Protein AF-A0A6J3M9G4-F1 (afdb_monomer_lite)

Organism: NCBI:txid1314786

pLDDT: mean 89.85, std 12.1, range [47.56, 98.88]

Structure (mmCIF, N/CA/C/O backbone):
data_AF-A0A6J3M9G4-F1
#
_entry.id   AF-A0A6J3M9G4-F1
#
loop_
_atom_site.group_PDB
_atom_site.id
_atom_site.type_symbol
_atom_site.label_atom_id
_atom_site.label_alt_id
_atom_site.label_comp_id
_atom_site.label_asym_id
_atom_site.label_entity_id
_atom_site.label_seq_id
_atom_site.pdbx_PDB_ins_code
_atom_site.Cartn_x
_atom_site.Cartn_y
_atom_site.Cartn_z
_atom_site.occupancy
_atom_site.B_iso_or_equiv
_atom_site.auth_seq_id
_atom_site.auth_comp_id
_atom_site.auth_asym_id
_atom_site.auth_atom_id
_atom_site.pdbx_PDB_model_num
ATOM 1 N N . THR A 1 1 ? 6.638 6.714 23.482 1.00 74.94 1 THR A N 1
ATOM 2 C CA . THR A 1 1 ? 6.407 5.395 24.116 1.00 74.94 1 THR A CA 1
ATOM 3 C C . THR A 1 1 ? 5.494 4.580 23.226 1.00 74.94 1 THR A C 1
ATOM 5 O O . THR A 1 1 ? 4.547 5.138 22.689 1.00 74.94 1 THR A O 1
ATOM 8 N N . TYR A 1 2 ? 5.799 3.299 23.009 1.00 79.81 2 TYR A N 1
ATOM 9 C CA . TYR A 1 2 ? 4.966 2.398 22.204 1.00 79.81 2 TYR A CA 1
ATOM 10 C C . TYR A 1 2 ? 3.702 1.999 22.981 1.00 79.81 2 TYR A C 1
ATOM 12 O O . TYR A 1 2 ? 3.792 1.682 24.167 1.00 79.81 2 TYR A O 1
ATOM 20 N N . ARG A 1 3 ? 2.536 2.012 22.321 1.00 86.25 3 ARG A N 1
ATOM 21 C CA . ARG A 1 3 ? 1.268 1.537 22.890 1.00 86.25 3 ARG A CA 1
ATOM 22 C C . ARG A 1 3 ? 0.860 0.246 22.194 1.00 86.25 3 ARG A C 1
ATOM 24 O O . ARG A 1 3 ? 0.578 0.248 21.001 1.00 86.25 3 ARG A O 1
ATOM 31 N N . LYS A 1 4 ? 0.803 -0.841 22.961 1.00 88.62 4 LYS A N 1
ATOM 32 C CA . LYS A 1 4 ? 0.229 -2.108 22.509 1.00 88.62 4 LYS A CA 1
ATOM 33 C C . LYS A 1 4 ? -1.293 -2.034 22.621 1.00 88.62 4 LYS A C 1
ATOM 35 O O . LYS A 1 4 ? -1.806 -1.630 23.663 1.00 88.62 4 LYS A O 1
ATOM 40 N N . TYR A 1 5 ? -1.991 -2.461 21.576 1.00 89.19 5 TYR A N 1
ATOM 41 C CA . TYR A 1 5 ? -3.439 -2.645 21.587 1.00 89.19 5 TYR A CA 1
ATOM 42 C C . TYR A 1 5 ? -3.774 -4.142 21.607 1.00 89.19 5 TYR A C 1
ATOM 44 O O . TYR A 1 5 ? -3.039 -4.956 21.045 1.00 89.19 5 TYR A O 1
ATOM 52 N N . VAL A 1 6 ? -4.850 -4.510 22.302 1.00 87.88 6 VAL A N 1
ATOM 53 C CA . VAL A 1 6 ? -5.340 -5.892 22.448 1.00 87.88 6 VAL A CA 1
ATOM 54 C C . VAL A 1 6 ? -6.861 -5.916 22.267 1.00 87.88 6 VAL A C 1
ATOM 56 O O . VAL A 1 6 ? -7.488 -4.859 22.202 1.00 87.88 6 VAL A O 1
ATOM 59 N N . GLY A 1 7 ? -7.455 -7.104 22.168 1.00 86.44 7 GLY A N 1
ATOM 60 C CA . GLY A 1 7 ? -8.900 -7.259 22.001 1.00 86.44 7 GLY A CA 1
ATOM 61 C C . GLY A 1 7 ? -9.336 -7.268 20.537 1.00 86.44 7 GLY A C 1
ATOM 62 O O . GLY A 1 7 ? -8.632 -7.785 19.672 1.00 86.44 7 GLY A O 1
ATOM 63 N N . ASP A 1 8 ? -10.519 -6.727 20.271 1.00 82.44 8 ASP A N 1
ATOM 64 C CA . ASP A 1 8 ? -11.278 -6.919 19.030 1.00 82.44 8 ASP A CA 1
ATOM 65 C C . ASP A 1 8 ? -11.149 -5.777 18.008 1.00 82.44 8 ASP A C 1
ATOM 67 O O . ASP A 1 8 ? -11.849 -5.780 16.992 1.00 82.44 8 ASP A O 1
ATOM 71 N N . GLY A 1 9 ? -10.274 -4.803 18.264 1.00 86.88 9 GLY A N 1
ATOM 72 C CA . GLY A 1 9 ? -10.109 -3.626 17.412 1.00 86.88 9 GLY A CA 1
ATOM 73 C C . GLY A 1 9 ? -11.072 -2.478 17.719 1.00 86.88 9 GLY A C 1
ATOM 74 O O . GLY A 1 9 ? -10.984 -1.448 17.052 1.00 86.88 9 GLY A O 1
ATOM 75 N N . SER A 1 10 ? -11.972 -2.629 18.694 1.00 85.44 10 SER A N 1
ATOM 76 C CA . SER A 1 10 ? -13.003 -1.628 18.964 1.00 85.44 10 SER A CA 1
ATOM 77 C C . SER A 1 10 ? -12.486 -0.395 19.699 1.00 85.44 10 SER A C 1
ATOM 79 O O . SER A 1 10 ? -11.529 -0.448 20.486 1.00 85.44 10 SER A O 1
ATOM 81 N N . LEU A 1 11 ? -13.192 0.726 19.523 1.00 86.88 11 LEU A N 1
ATOM 82 C CA . LEU A 1 11 ? -12.980 1.933 20.334 1.00 86.88 11 LEU A CA 1
ATOM 83 C C . LEU A 1 11 ? -13.128 1.652 21.837 1.00 86.88 11 LEU A C 1
ATOM 85 O O . LEU A 1 11 ? -12.394 2.222 22.644 1.00 86.88 11 LEU A O 1
ATOM 89 N N . ALA A 1 12 ? -14.035 0.742 22.214 1.00 85.31 12 ALA A N 1
ATOM 90 C CA . ALA A 1 12 ? -14.257 0.337 23.602 1.00 85.31 12 ALA A CA 1
ATOM 91 C C . ALA A 1 12 ? -13.027 -0.355 24.216 1.00 85.31 12 ALA A C 1
ATOM 93 O O . ALA A 1 12 ? -12.746 -0.180 25.399 1.00 85.31 12 ALA A O 1
ATOM 94 N N . GLN A 1 13 ? -12.244 -1.075 23.406 1.00 87.31 13 GLN A N 1
ATOM 95 C CA . GLN A 1 13 ? -10.945 -1.643 23.794 1.00 87.31 13 GLN A CA 1
ATOM 96 C C . GLN A 1 13 ? -9.785 -0.633 23.665 1.00 87.31 13 GLN A C 1
ATOM 98 O O . GLN A 1 13 ? -8.610 -0.976 23.814 1.00 87.31 13 GLN A O 1
ATOM 103 N N . GLY A 1 14 ? -10.098 0.639 23.404 1.00 88.88 14 GLY A N 1
ATOM 104 C CA . GLY A 1 14 ? -9.149 1.744 23.358 1.00 88.88 14 GLY A CA 1
ATOM 105 C C . GLY A 1 14 ? -8.428 1.915 22.025 1.00 88.88 14 GLY A C 1
ATOM 106 O O . GLY A 1 14 ? -7.481 2.705 21.977 1.00 88.88 14 GLY A O 1
ATOM 107 N N . TRP A 1 15 ? -8.835 1.206 20.966 1.00 90.44 15 TRP A N 1
ATOM 108 C CA . TRP A 1 15 ? -8.276 1.394 19.627 1.00 90.44 15 TRP A CA 1
ATOM 109 C C . TRP A 1 15 ? -8.644 2.777 19.066 1.00 90.44 15 TRP A C 1
ATOM 111 O O . TRP A 1 15 ? -9.712 3.306 19.377 1.00 90.44 15 TRP A O 1
ATOM 121 N N . PRO A 1 16 ? -7.770 3.407 18.260 1.00 91.12 16 PRO A N 1
ATOM 122 C CA . PRO A 1 16 ? -8.050 4.732 17.723 1.00 91.12 16 PRO A CA 1
ATOM 123 C C . PRO A 1 16 ? -9.182 4.697 16.689 1.00 91.12 16 PRO A C 1
ATOM 125 O O . PRO A 1 16 ? -9.305 3.743 15.922 1.00 91.12 16 PRO A O 1
ATOM 128 N N . ALA A 1 17 ? -9.969 5.767 16.612 1.00 91.00 17 ALA A N 1
ATOM 129 C CA . ALA A 1 17 ? -10.951 5.937 15.546 1.00 91.00 17 ALA A CA 1
ATOM 130 C C . ALA A 1 17 ? -10.274 6.361 14.237 1.00 91.00 17 ALA A C 1
ATOM 132 O O . ALA A 1 17 ? -9.251 7.044 14.237 1.00 91.00 17 ALA A O 1
ATOM 133 N N . LYS A 1 18 ? -10.891 6.045 13.094 1.00 89.62 18 LYS A N 1
ATOM 134 C CA . LYS A 1 18 ? -10.406 6.476 11.773 1.00 89.62 18 LYS A CA 1
ATOM 135 C C . LYS A 1 18 ? -10.235 8.000 11.649 1.00 89.62 18 LYS A C 1
ATOM 137 O O . LYS A 1 18 ? -9.380 8.466 10.893 1.00 89.62 18 LYS A O 1
ATOM 142 N N . SER A 1 19 ? -11.032 8.779 12.383 1.00 90.75 19 SER A N 1
ATOM 143 C CA . SER A 1 19 ? -10.944 10.246 12.440 1.00 90.75 19 SER A CA 1
ATOM 144 C C . SER A 1 19 ? -9.677 10.755 13.132 1.00 90.75 19 SER A C 1
ATOM 146 O O . SER A 1 19 ? -9.250 11.871 12.852 1.00 90.75 19 SER A O 1
ATOM 148 N N . THR A 1 20 ? -9.048 9.949 13.992 1.00 92.12 20 THR A N 1
ATOM 149 C CA . THR A 1 20 ? -7.797 10.308 14.677 1.00 92.12 20 THR A CA 1
ATOM 150 C C . THR A 1 20 ? -6.559 9.844 13.914 1.00 92.12 20 THR A C 1
ATOM 152 O O . THR A 1 20 ? -5.438 10.061 14.369 1.00 92.12 20 THR A O 1
ATOM 155 N N . TRP A 1 21 ? -6.728 9.160 12.780 1.00 93.31 21 TRP A N 1
ATOM 156 C CA . TRP A 1 21 ? -5.606 8.743 11.949 1.00 93.31 21 TRP A CA 1
ATOM 157 C C . TRP A 1 21 ? -4.978 9.942 11.256 1.00 93.31 21 TRP A C 1
ATOM 159 O O . TRP A 1 21 ? -5.675 10.807 10.725 1.00 93.31 21 TRP A O 1
ATOM 169 N N . ILE A 1 22 ? -3.650 9.934 11.191 1.00 95.38 22 ILE A N 1
ATOM 170 C CA . ILE A 1 22 ? -2.886 10.976 10.514 1.00 95.38 22 ILE A CA 1
ATOM 171 C C . ILE A 1 22 ? -3.342 11.153 9.051 1.00 95.38 22 ILE A C 1
ATOM 173 O O . ILE A 1 22 ? -3.707 10.172 8.383 1.00 95.38 22 ILE A O 1
ATOM 177 N N . PRO A 1 23 ? -3.332 12.388 8.519 1.00 97.12 23 PRO A N 1
ATOM 178 C CA . PRO A 1 23 ? -3.614 12.629 7.111 1.00 97.12 23 PRO A CA 1
ATOM 179 C C . PRO A 1 23 ? -2.652 11.856 6.207 1.00 97.12 23 PRO A C 1
ATOM 181 O O . PRO A 1 23 ? -1.467 11.714 6.504 1.00 97.12 23 PRO A O 1
ATOM 184 N N . PHE A 1 24 ? -3.142 11.396 5.055 1.00 97.81 24 PHE A N 1
ATOM 185 C CA . PHE A 1 24 ? -2.332 10.598 4.127 1.00 97.81 24 PHE A CA 1
ATOM 186 C C . PHE A 1 24 ? -1.043 11.306 3.680 1.00 97.81 24 PHE A C 1
ATOM 188 O O . PHE A 1 24 ? -0.008 10.661 3.567 1.00 97.81 24 PHE A O 1
ATOM 195 N N . ALA A 1 25 ? -1.090 12.621 3.445 1.00 97.56 25 ALA A N 1
ATOM 196 C CA . ALA A 1 25 ? 0.091 13.386 3.043 1.00 97.56 25 ALA A CA 1
ATOM 197 C C . ALA A 1 25 ? 1.180 13.3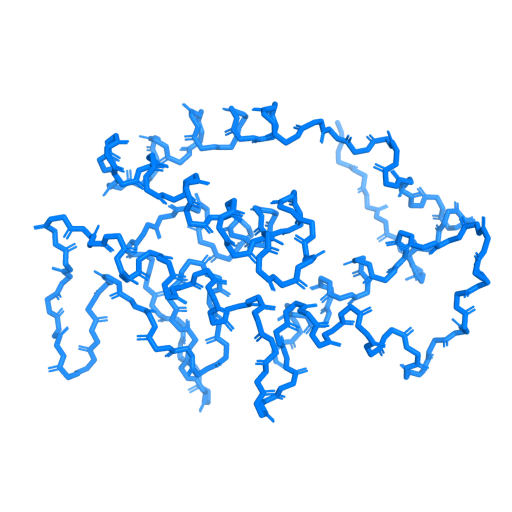83 4.130 1.00 97.56 25 ALA A C 1
ATOM 199 O O . ALA A 1 25 ? 2.360 13.228 3.825 1.00 97.56 25 ALA A O 1
ATOM 200 N N . ASP A 1 26 ? 0.785 13.487 5.401 1.00 97.75 26 ASP A N 1
ATOM 201 C CA . ASP A 1 26 ? 1.723 13.436 6.522 1.00 97.75 26 ASP A CA 1
ATOM 202 C C . ASP A 1 26 ? 2.263 12.022 6.732 1.00 97.75 26 ASP A C 1
ATOM 204 O O . ASP A 1 26 ? 3.458 11.853 6.967 1.00 97.75 26 ASP A O 1
ATOM 208 N N . MET A 1 27 ? 1.410 11.004 6.574 1.00 97.00 27 MET A N 1
ATOM 209 C CA . MET A 1 27 ? 1.826 9.602 6.605 1.00 97.00 27 MET A CA 1
ATOM 210 C C . MET A 1 27 ? 2.849 9.292 5.510 1.00 97.00 27 MET A C 1
ATOM 212 O O . MET A 1 27 ? 3.860 8.648 5.783 1.00 97.00 27 MET A O 1
ATOM 216 N N . TRP A 1 28 ? 2.617 9.779 4.290 1.00 97.62 28 TRP A N 1
ATOM 217 C CA . TRP A 1 28 ? 3.540 9.632 3.169 1.00 97.62 28 TRP A CA 1
ATOM 218 C C . TRP A 1 28 ? 4.892 10.289 3.459 1.00 97.62 28 TRP A C 1
ATOM 220 O O . TRP A 1 28 ? 5.926 9.637 3.339 1.00 97.62 28 TRP A O 1
ATOM 230 N N . ARG A 1 29 ? 4.888 11.547 3.917 1.00 96.12 29 ARG A N 1
ATOM 231 C CA . ARG A 1 29 ? 6.110 12.292 4.252 1.00 96.12 29 ARG A CA 1
ATOM 232 C C . ARG A 1 29 ? 6.934 11.610 5.349 1.00 96.12 29 ARG A C 1
ATOM 234 O O . ARG A 1 29 ? 8.153 11.490 5.239 1.00 96.12 29 ARG A O 1
ATOM 241 N N . GLN A 1 30 ? 6.278 11.142 6.411 1.00 94.31 30 GLN A N 1
ATOM 242 C CA . GLN A 1 30 ? 6.966 10.492 7.533 1.00 94.31 30 GLN A CA 1
ATOM 243 C C . GLN A 1 30 ? 7.572 9.138 7.153 1.00 94.31 30 GLN A C 1
ATOM 245 O O . GLN A 1 30 ? 8.618 8.772 7.681 1.00 94.31 30 GLN A O 1
ATOM 250 N N . ASN A 1 31 ? 6.940 8.406 6.238 1.00 94.88 31 ASN A N 1
ATOM 251 C CA . ASN A 1 31 ? 7.382 7.069 5.861 1.00 94.88 31 ASN A CA 1
ATOM 252 C C . ASN A 1 31 ? 8.270 7.094 4.616 1.00 94.88 31 ASN A C 1
ATOM 254 O O . ASN A 1 31 ? 9.453 6.781 4.695 1.00 94.88 31 ASN A O 1
ATOM 258 N N . ILE A 1 32 ? 7.752 7.525 3.471 1.00 91.94 32 ILE A N 1
ATOM 259 C CA . ILE A 1 32 ? 8.484 7.395 2.210 1.00 91.94 32 ILE A CA 1
ATOM 260 C C . ILE A 1 32 ? 9.589 8.442 2.093 1.00 91.94 32 ILE A C 1
ATOM 262 O O . ILE A 1 32 ? 10.747 8.107 1.842 1.00 91.94 32 ILE A O 1
ATOM 266 N N . GLU A 1 33 ? 9.262 9.711 2.343 1.00 86.31 33 GLU A N 1
ATOM 267 C CA . GLU A 1 33 ? 10.224 10.805 2.163 1.00 86.31 33 GLU A CA 1
ATOM 268 C C . GLU A 1 33 ? 11.331 10.819 3.228 1.00 86.31 33 GLU A C 1
ATOM 270 O O . GLU A 1 33 ? 12.380 11.421 3.000 1.00 86.31 33 GLU A O 1
ATOM 275 N N . THR A 1 34 ? 11.120 10.153 4.370 1.00 85.12 34 THR A N 1
ATOM 276 C CA . THR A 1 34 ? 12.065 10.162 5.500 1.00 85.12 34 THR A CA 1
ATOM 277 C C . THR A 1 34 ? 12.741 8.816 5.744 1.00 85.12 34 THR A C 1
ATOM 279 O O . THR A 1 34 ? 13.941 8.798 6.030 1.00 85.12 34 THR A O 1
ATOM 282 N N . LEU A 1 35 ? 12.000 7.705 5.673 1.00 86.88 35 LEU A N 1
ATOM 283 C CA . LEU A 1 35 ? 12.514 6.364 5.958 1.00 86.88 35 LEU A CA 1
ATOM 284 C C . LEU A 1 35 ? 12.908 5.647 4.665 1.00 86.88 35 LEU A C 1
ATOM 286 O O . LEU A 1 35 ? 14.085 5.348 4.497 1.00 86.88 35 LEU A O 1
ATOM 290 N N . THR A 1 36 ? 11.965 5.418 3.745 1.00 91.12 36 THR A N 1
ATOM 291 C CA . THR A 1 36 ? 12.177 4.612 2.523 1.00 91.12 36 THR A CA 1
ATOM 292 C C . THR A 1 36 ? 13.349 5.121 1.690 1.00 91.12 36 THR A C 1
ATOM 294 O O . THR A 1 36 ? 14.227 4.333 1.352 1.00 91.12 36 THR A O 1
ATOM 297 N N . ARG A 1 37 ? 13.446 6.440 1.464 1.00 90.50 37 ARG A N 1
ATOM 298 C CA . ARG A 1 37 ? 14.585 7.071 0.764 1.00 90.50 37 ARG A CA 1
ATOM 299 C C . ARG A 1 37 ? 15.966 6.749 1.355 1.00 90.50 37 ARG A C 1
ATOM 301 O O . ARG A 1 37 ? 16.963 6.895 0.661 1.00 90.50 37 ARG A O 1
ATOM 308 N N . LYS A 1 38 ? 16.048 6.376 2.636 1.00 90.94 38 LYS A N 1
ATOM 309 C CA . LYS A 1 38 ? 17.318 6.080 3.322 1.00 90.94 38 LYS A CA 1
ATOM 310 C C . LYS A 1 38 ? 17.687 4.602 3.314 1.00 90.94 38 LYS A C 1
ATOM 312 O O . LYS A 1 38 ? 18.843 4.281 3.564 1.00 90.94 38 LYS A O 1
ATOM 317 N N . ILE A 1 39 ? 16.711 3.718 3.122 1.00 93.94 39 ILE A N 1
ATOM 318 C CA . ILE A 1 39 ? 16.884 2.272 3.321 1.00 93.94 39 ILE A CA 1
ATOM 319 C C . ILE A 1 39 ? 16.665 1.459 2.045 1.00 93.94 39 ILE A C 1
ATOM 321 O O . ILE A 1 39 ? 17.112 0.319 1.978 1.00 93.94 39 ILE A O 1
ATOM 325 N N . CYS A 1 40 ? 15.974 2.024 1.055 1.00 95.00 40 CYS A N 1
ATOM 326 C CA . CYS A 1 40 ? 15.677 1.379 -0.215 1.00 95.00 40 CYS A CA 1
ATOM 327 C C . CYS A 1 40 ? 16.453 2.060 -1.343 1.00 95.00 40 CYS A C 1
ATOM 329 O O . CYS A 1 40 ? 16.565 3.284 -1.371 1.00 95.00 40 CYS A O 1
ATOM 331 N N . ASP A 1 41 ? 16.884 1.273 -2.325 1.00 94.25 41 ASP A N 1
ATOM 332 C CA . ASP A 1 41 ? 17.382 1.773 -3.609 1.00 94.25 41 ASP A CA 1
ATOM 333 C C . ASP A 1 41 ? 16.202 2.105 -4.539 1.00 94.25 41 ASP A C 1
ATOM 335 O O . ASP A 1 41 ? 15.988 1.458 -5.563 1.00 94.25 41 ASP A O 1
ATOM 339 N N . ASN A 1 42 ? 15.351 3.039 -4.106 1.00 96.44 42 ASN A N 1
ATOM 340 C CA . ASN A 1 42 ? 14.276 3.585 -4.928 1.00 96.44 42 ASN A CA 1
ATOM 341 C C . ASN A 1 42 ? 14.745 4.909 -5.541 1.00 96.44 42 ASN A C 1
ATOM 343 O O . ASN A 1 42 ? 15.216 5.791 -4.819 1.00 96.44 42 ASN A O 1
ATOM 347 N N . SER A 1 43 ? 14.520 5.109 -6.838 1.00 96.94 43 SER A N 1
ATOM 348 C CA . SER A 1 43 ? 14.656 6.442 -7.434 1.00 96.94 43 SER A CA 1
ATOM 349 C C . SER A 1 43 ? 13.515 7.376 -6.992 1.00 96.94 43 SER A C 1
ATOM 351 O O . SER A 1 43 ? 12.452 6.937 -6.541 1.00 96.94 43 SER A O 1
ATOM 353 N N . GLU A 1 44 ? 13.695 8.690 -7.148 1.00 95.56 44 GLU A N 1
ATOM 354 C CA . GLU A 1 44 ? 12.619 9.663 -6.887 1.00 95.56 44 GLU A CA 1
ATOM 355 C C . GLU A 1 44 ? 11.393 9.454 -7.787 1.00 95.56 44 GLU A C 1
ATOM 357 O O . GLU A 1 44 ? 10.251 9.663 -7.360 1.00 95.56 44 GLU A O 1
ATOM 362 N N . ASP A 1 45 ? 11.618 8.989 -9.016 1.00 97.94 45 ASP A N 1
ATOM 363 C CA . ASP A 1 45 ? 10.542 8.642 -9.937 1.00 97.94 45 ASP A CA 1
ATOM 364 C C . ASP A 1 45 ? 9.782 7.400 -9.450 1.00 97.94 45 ASP A C 1
ATOM 366 O O . ASP A 1 45 ? 8.557 7.411 -9.400 1.00 97.94 45 ASP A O 1
ATOM 370 N N . GLU A 1 46 ? 10.476 6.374 -8.951 1.00 98.44 46 GLU A N 1
ATOM 371 C CA . GLU A 1 46 ? 9.841 5.185 -8.359 1.00 98.44 46 GLU A CA 1
ATOM 372 C C . GLU A 1 46 ? 9.020 5.518 -7.111 1.00 98.44 46 GLU A C 1
ATOM 374 O O . GLU A 1 46 ? 7.905 5.019 -6.953 1.00 98.44 46 GLU A O 1
ATOM 379 N N . ASN A 1 47 ? 9.513 6.415 -6.252 1.00 98.00 47 ASN A N 1
ATOM 380 C CA . ASN A 1 47 ? 8.745 6.899 -5.102 1.00 98.00 47 ASN A CA 1
ATOM 381 C C . ASN A 1 47 ? 7.483 7.660 -5.555 1.00 98.00 47 ASN A C 1
ATOM 383 O O . ASN A 1 47 ? 6.398 7.470 -4.998 1.00 98.00 47 ASN A O 1
ATOM 387 N N . SER A 1 48 ? 7.590 8.478 -6.604 1.00 97.81 48 SER A N 1
ATOM 388 C CA . SER A 1 48 ? 6.447 9.192 -7.190 1.00 97.81 48 SER A CA 1
ATOM 389 C C . SER A 1 48 ? 5.440 8.235 -7.842 1.00 97.81 48 SER A C 1
ATOM 391 O O . SER A 1 48 ? 4.222 8.397 -7.700 1.00 97.81 48 SER A O 1
ATOM 393 N N . GLN A 1 49 ? 5.933 7.191 -8.505 1.00 98.62 49 GLN A N 1
ATOM 394 C CA . GLN A 1 49 ? 5.134 6.120 -9.090 1.00 98.62 49 GLN A CA 1
ATOM 395 C C . GLN A 1 49 ? 4.428 5.283 -8.016 1.00 98.62 49 GLN A C 1
ATOM 397 O O . GLN A 1 49 ? 3.256 4.953 -8.195 1.00 98.62 49 GLN A O 1
ATOM 402 N N . LEU A 1 50 ? 5.073 5.015 -6.877 1.00 98.69 50 LEU A N 1
ATOM 403 C CA . LEU A 1 50 ? 4.459 4.361 -5.719 1.00 98.69 50 LEU A CA 1
ATOM 404 C C . LEU A 1 50 ? 3.316 5.201 -5.132 1.00 98.69 50 LEU A C 1
ATOM 406 O O . LEU A 1 50 ? 2.218 4.684 -4.916 1.00 98.69 50 LEU A O 1
ATOM 410 N N . LEU A 1 51 ? 3.519 6.513 -4.960 1.00 98.62 51 LEU A N 1
ATOM 411 C CA . LEU A 1 51 ? 2.459 7.431 -4.523 1.00 98.62 51 LEU A CA 1
ATOM 412 C C . LEU A 1 51 ? 1.256 7.379 -5.467 1.00 98.62 51 LEU A C 1
ATOM 414 O O . LEU A 1 51 ? 0.100 7.335 -5.031 1.00 98.62 51 LEU A O 1
ATOM 418 N N . ARG A 1 52 ? 1.534 7.405 -6.775 1.00 98.81 52 ARG A N 1
ATOM 419 C CA . ARG A 1 52 ? 0.519 7.323 -7.823 1.00 98.81 52 ARG A CA 1
ATOM 420 C C . ARG A 1 52 ? -0.207 5.979 -7.778 1.00 98.81 52 ARG A C 1
ATOM 422 O O . ARG A 1 52 ? -1.432 5.984 -7.777 1.00 98.81 52 ARG A O 1
ATOM 429 N N . ALA A 1 53 ? 0.508 4.861 -7.688 1.00 98.88 53 ALA A N 1
ATOM 430 C CA . ALA A 1 53 ? -0.065 3.518 -7.620 1.00 98.88 53 ALA A CA 1
ATOM 431 C C . ALA A 1 53 ? -1.020 3.358 -6.429 1.00 98.88 53 ALA A C 1
ATOM 433 O O . ALA A 1 53 ? -2.162 2.946 -6.623 1.00 98.88 53 ALA A O 1
ATOM 434 N N . ILE A 1 54 ? -0.609 3.782 -5.228 1.00 98.88 54 ILE A N 1
ATOM 435 C CA . ILE A 1 54 ? -1.459 3.746 -4.027 1.00 98.88 54 ILE A CA 1
ATOM 436 C C . ILE A 1 54 ? -2.741 4.557 -4.235 1.00 98.88 54 ILE A C 1
ATOM 438 O O . ILE A 1 54 ? -3.830 4.083 -3.916 1.00 98.88 54 ILE A O 1
ATOM 442 N N . LYS A 1 55 ? -2.641 5.769 -4.795 1.00 98.81 55 LYS A N 1
ATOM 443 C CA . LYS A 1 55 ? -3.822 6.599 -5.085 1.00 98.81 55 LYS A CA 1
ATOM 444 C C . LYS A 1 55 ? -4.735 5.951 -6.130 1.00 98.81 55 LYS A C 1
ATOM 446 O O . LYS A 1 55 ? -5.947 5.942 -5.932 1.00 98.81 55 LYS A O 1
ATOM 451 N N . THR A 1 56 ? -4.170 5.415 -7.210 1.00 98.81 56 THR A N 1
ATOM 452 C CA . THR A 1 56 ? -4.920 4.757 -8.288 1.00 98.81 56 THR A CA 1
ATOM 453 C C . THR A 1 56 ? -5.683 3.543 -7.769 1.00 98.81 56 THR A C 1
ATOM 455 O O . THR A 1 56 ? -6.891 3.462 -7.973 1.00 98.81 56 THR A O 1
ATOM 458 N N . VAL A 1 57 ? -5.006 2.641 -7.056 1.00 98.88 57 VAL A N 1
ATOM 459 C CA . VAL A 1 57 ? -5.622 1.413 -6.538 1.00 98.88 57 VAL A CA 1
ATOM 460 C C . VAL A 1 57 ? -6.617 1.722 -5.417 1.00 98.88 57 VAL A C 1
ATOM 462 O O . VAL A 1 57 ? -7.697 1.138 -5.380 1.00 98.88 57 VAL A O 1
ATOM 465 N N . SER A 1 58 ? -6.324 2.696 -4.548 1.00 98.75 58 SER A N 1
ATOM 466 C CA . SER A 1 58 ? -7.292 3.188 -3.555 1.00 98.75 58 SER A CA 1
ATOM 467 C C . SER A 1 58 ? -8.582 3.675 -4.218 1.00 98.75 58 SER A C 1
ATOM 469 O O . SER A 1 58 ? -9.673 3.319 -3.780 1.00 98.75 58 SER A O 1
ATOM 471 N N . ASN A 1 59 ? -8.469 4.441 -5.308 1.00 98.56 59 ASN A N 1
ATOM 472 C CA . ASN A 1 59 ? -9.629 4.947 -6.033 1.00 98.56 59 ASN A CA 1
ATOM 473 C C . ASN A 1 59 ? -10.437 3.832 -6.715 1.00 98.56 59 ASN A C 1
ATOM 475 O O . ASN A 1 59 ? -11.661 3.885 -6.700 1.00 98.56 59 ASN A O 1
ATOM 479 N N . SER A 1 60 ? -9.779 2.828 -7.305 1.00 98.31 60 SER A N 1
ATOM 480 C CA . SER A 1 60 ? -10.477 1.745 -8.012 1.00 98.31 60 SER A CA 1
ATOM 481 C C . SER A 1 60 ? -11.111 0.707 -7.084 1.00 98.31 60 SER A C 1
ATOM 483 O O . SER A 1 60 ? -12.091 0.077 -7.464 1.00 98.31 60 SER A O 1
ATOM 485 N N . THR A 1 61 ? -10.562 0.508 -5.884 1.00 97.88 61 THR A N 1
ATOM 486 C CA . THR A 1 61 ? -11.028 -0.519 -4.931 1.00 97.88 61 THR A CA 1
ATOM 487 C C . THR A 1 61 ? -11.906 0.042 -3.811 1.00 97.88 61 THR A C 1
ATOM 489 O O . THR A 1 61 ? -12.604 -0.710 -3.134 1.00 97.88 61 THR A O 1
ATOM 492 N N . GLY A 1 62 ? -11.852 1.355 -3.569 1.00 96.75 62 GLY A N 1
ATOM 493 C CA . GLY A 1 62 ? -12.476 1.991 -2.407 1.00 96.75 62 GLY A CA 1
ATOM 494 C C . GLY A 1 62 ? -11.725 1.761 -1.088 1.00 96.75 62 GLY A C 1
ATOM 495 O O . GLY A 1 62 ? -12.148 2.269 -0.047 1.00 96.75 62 GLY A O 1
ATOM 496 N N . VAL A 1 63 ? -10.600 1.035 -1.098 1.00 97.00 63 VAL A N 1
ATOM 497 C CA . VAL A 1 63 ? -9.766 0.828 0.093 1.00 97.00 63 VAL A CA 1
ATOM 498 C C . VAL A 1 63 ? -9.044 2.130 0.450 1.00 97.00 63 VAL A C 1
ATOM 500 O O . VAL A 1 63 ? -8.496 2.818 -0.412 1.00 97.00 63 VAL A O 1
ATOM 503 N N . ASP A 1 64 ? -9.030 2.494 1.736 1.00 97.81 64 ASP A N 1
ATOM 504 C CA . ASP A 1 64 ? -8.392 3.729 2.203 1.00 97.81 64 ASP A CA 1
ATOM 505 C C . A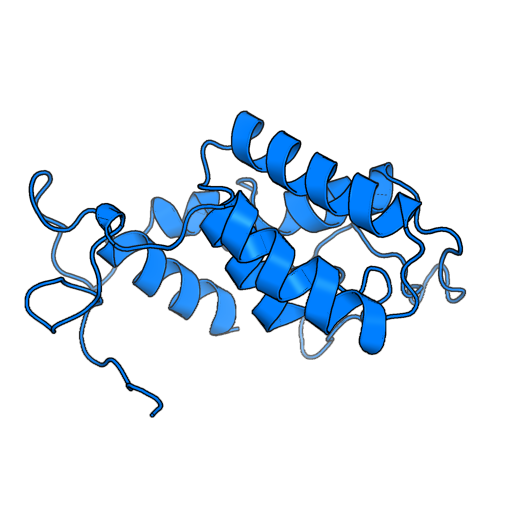SP A 1 64 ? -6.878 3.704 1.926 1.00 97.81 64 ASP A C 1
ATOM 507 O O . ASP A 1 64 ? -6.155 2.848 2.431 1.00 97.81 64 ASP A O 1
ATOM 511 N N . LYS A 1 65 ? -6.375 4.679 1.163 1.00 98.62 65 LYS A N 1
ATOM 512 C CA . LYS A 1 65 ? -4.944 4.824 0.839 1.00 98.62 65 LYS A CA 1
ATOM 513 C C . LYS A 1 65 ? -4.006 4.839 2.048 1.00 98.62 65 LYS A C 1
ATOM 515 O O . LYS A 1 65 ? -2.855 4.435 1.909 1.00 98.62 65 LYS A O 1
ATOM 520 N N . ARG A 1 66 ? -4.462 5.287 3.226 1.00 98.44 66 ARG A N 1
ATOM 521 C CA . ARG A 1 66 ? -3.661 5.211 4.463 1.00 98.44 66 ARG A CA 1
ATOM 522 C C . ARG A 1 66 ? -3.449 3.764 4.884 1.00 98.44 66 ARG A C 1
ATOM 524 O O . ARG A 1 66 ? -2.356 3.413 5.301 1.00 98.44 66 ARG A O 1
ATOM 531 N N . PHE A 1 67 ? -4.476 2.932 4.736 1.00 98.00 67 PHE A N 1
ATOM 532 C CA . PHE A 1 67 ? -4.394 1.517 5.062 1.00 98.00 67 PHE A CA 1
ATOM 533 C C . PHE A 1 67 ? -3.481 0.769 4.089 1.00 98.00 67 PHE A C 1
ATOM 535 O O . PHE A 1 67 ? -2.601 0.042 4.532 1.00 98.00 67 PHE A O 1
ATOM 542 N N . ILE A 1 68 ? -3.602 1.044 2.785 1.00 98.75 68 ILE A N 1
ATOM 543 C CA . ILE A 1 68 ? -2.686 0.499 1.768 1.00 98.75 68 ILE A CA 1
ATOM 544 C C . ILE A 1 68 ? -1.235 0.874 2.100 1.00 98.75 68 ILE A C 1
ATOM 546 O O . ILE A 1 68 ? -0.370 0.005 2.136 1.00 98.75 68 ILE A O 1
ATOM 550 N N . LEU A 1 69 ? -0.964 2.152 2.397 1.00 98.56 69 LEU A N 1
ATOM 551 C CA . LEU A 1 69 ? 0.383 2.590 2.767 1.00 98.56 69 LEU A CA 1
ATOM 552 C C . LEU A 1 69 ? 0.873 1.927 4.063 1.00 98.56 69 LEU A C 1
ATOM 554 O O . LEU A 1 69 ? 2.039 1.562 4.127 1.00 98.56 69 LEU A O 1
ATOM 558 N N . ALA A 1 70 ? 0.016 1.742 5.074 1.00 97.69 70 ALA A N 1
ATOM 559 C CA . ALA A 1 70 ? 0.394 1.040 6.304 1.00 97.69 70 ALA A CA 1
ATOM 560 C C . ALA A 1 70 ? 0.897 -0.380 6.010 1.00 97.69 70 ALA A C 1
ATOM 562 O O . ALA A 1 70 ? 1.963 -0.754 6.489 1.00 97.69 70 ALA A O 1
ATOM 563 N N . VAL A 1 71 ? 0.164 -1.130 5.181 1.00 98.25 71 VAL A N 1
ATOM 564 C CA . VAL A 1 71 ? 0.549 -2.492 4.789 1.00 98.25 71 VAL A CA 1
ATOM 565 C C . VAL A 1 71 ? 1.838 -2.485 3.969 1.00 98.25 71 VAL A C 1
ATOM 567 O O . VAL A 1 71 ? 2.749 -3.235 4.281 1.00 98.25 71 VAL A O 1
ATOM 570 N N . VAL A 1 72 ? 1.998 -1.573 3.002 1.00 98.50 72 VAL A N 1
ATOM 571 C CA . VAL A 1 72 ? 3.272 -1.430 2.265 1.00 98.50 72 VAL A CA 1
ATOM 572 C C . VAL A 1 72 ? 4.457 -1.206 3.211 1.00 98.50 72 VAL A C 1
ATOM 574 O O . VAL A 1 72 ? 5.536 -1.766 3.007 1.00 98.50 72 VAL A O 1
ATOM 577 N N . MET A 1 73 ? 4.281 -0.380 4.246 1.00 97.50 73 MET A N 1
ATOM 578 C CA . MET A 1 73 ? 5.357 -0.091 5.193 1.00 97.50 73 MET A CA 1
ATOM 579 C C . MET A 1 73 ? 5.706 -1.285 6.079 1.00 97.50 73 MET A C 1
ATOM 581 O O . MET A 1 73 ? 6.892 -1.490 6.336 1.00 97.50 73 MET A O 1
ATOM 585 N N . GLU A 1 74 ? 4.710 -2.059 6.508 1.00 95.62 74 GLU A N 1
ATOM 586 C CA . GLU A 1 74 ? 4.923 -3.276 7.297 1.00 95.62 74 GLU A CA 1
ATOM 587 C C . GLU A 1 74 ? 5.625 -4.360 6.467 1.00 95.62 74 GLU A C 1
ATOM 589 O O . GLU A 1 74 ? 6.654 -4.892 6.879 1.00 95.62 74 GLU A O 1
ATOM 594 N N . GLU A 1 75 ? 5.129 -4.609 5.254 1.00 96.12 75 GLU A N 1
ATOM 595 C CA . GLU A 1 75 ? 5.560 -5.736 4.422 1.00 96.12 75 GLU A CA 1
ATOM 596 C C . GLU A 1 75 ? 6.916 -5.500 3.744 1.00 96.12 75 GLU A C 1
ATOM 598 O O . GLU A 1 75 ? 7.722 -6.416 3.584 1.00 96.12 75 GLU A O 1
ATOM 603 N N . SER A 1 76 ? 7.198 -4.261 3.325 1.00 97.06 76 SER A N 1
ATOM 604 C CA . SER A 1 76 ? 8.374 -3.968 2.490 1.00 97.06 76 SER A CA 1
ATOM 605 C C . SER A 1 76 ? 9.121 -2.692 2.841 1.00 97.06 76 SER A C 1
ATOM 607 O O . SER A 1 76 ? 10.145 -2.390 2.223 1.00 97.06 76 SER A O 1
ATOM 609 N N . ARG A 1 77 ? 8.615 -1.903 3.797 1.00 97.25 77 ARG A N 1
ATOM 610 C CA . ARG A 1 77 ? 9.097 -0.542 4.082 1.00 97.25 77 ARG A CA 1
ATOM 611 C C . ARG A 1 77 ? 9.059 0.394 2.856 1.00 97.25 77 ARG A C 1
ATOM 613 O O . ARG A 1 77 ? 9.725 1.431 2.855 1.00 97.25 77 ARG A O 1
ATOM 620 N N . GLY A 1 78 ? 8.303 0.035 1.813 1.00 97.94 78 GLY A N 1
ATOM 621 C CA . GLY A 1 78 ? 8.228 0.763 0.543 1.00 97.94 78 GLY A CA 1
ATOM 622 C C . GLY A 1 78 ? 9.341 0.454 -0.468 1.00 97.94 78 GLY A C 1
ATOM 623 O O . GLY A 1 78 ? 9.437 1.157 -1.474 1.00 97.94 78 GLY A O 1
ATOM 624 N N . CYS A 1 79 ? 10.187 -0.558 -0.245 1.00 98.12 79 CYS A N 1
ATOM 625 C CA . CYS A 1 79 ? 11.238 -0.919 -1.200 1.00 98.12 79 CYS A CA 1
ATOM 626 C C . CYS A 1 79 ? 10.638 -1.626 -2.424 1.00 98.12 79 CYS A C 1
ATOM 628 O O . CYS A 1 79 ? 10.153 -2.752 -2.315 1.00 98.12 79 CYS A O 1
ATOM 630 N N . VAL A 1 80 ? 10.719 -1.017 -3.615 1.00 98.00 80 VAL A N 1
ATOM 631 C CA . VAL A 1 80 ? 10.083 -1.584 -4.826 1.00 98.00 80 VAL A CA 1
ATOM 632 C C . VAL A 1 80 ? 10.743 -2.886 -5.297 1.00 98.00 80 VAL A C 1
ATOM 634 O O . VAL A 1 80 ? 10.134 -3.658 -6.030 1.00 98.00 80 VAL A O 1
ATOM 637 N N . ARG A 1 81 ? 11.962 -3.165 -4.821 1.00 97.25 81 ARG A N 1
ATOM 638 C CA . ARG A 1 81 ? 12.738 -4.391 -5.074 1.00 97.25 81 ARG A CA 1
ATOM 639 C C . ARG A 1 81 ? 12.843 -5.293 -3.837 1.00 97.25 81 ARG A C 1
ATOM 641 O O . ARG A 1 81 ? 13.822 -6.017 -3.694 1.00 97.25 81 ARG A O 1
ATOM 648 N N . VAL A 1 82 ? 11.877 -5.232 -2.918 1.00 96.19 82 VAL A N 1
ATOM 649 C CA . VAL A 1 82 ? 11.833 -6.147 -1.766 1.00 96.19 82 VAL A CA 1
ATOM 650 C C . VAL A 1 82 ? 11.822 -7.604 -2.238 1.00 96.19 82 VAL A C 1
ATOM 652 O O . VAL A 1 82 ? 11.091 -7.959 -3.164 1.00 96.19 82 VAL A O 1
ATOM 655 N N . HIS A 1 83 ? 12.638 -8.453 -1.615 1.00 93.69 83 HIS A N 1
ATOM 656 C CA . HIS A 1 83 ? 12.664 -9.870 -1.955 1.00 93.69 83 HIS A CA 1
ATOM 657 C C . HIS A 1 83 ? 11.319 -10.532 -1.652 1.00 93.69 83 HIS A C 1
ATOM 659 O O . HIS A 1 83 ? 10.679 -10.254 -0.640 1.00 93.69 83 HIS A O 1
ATOM 665 N N . THR A 1 84 ? 10.908 -11.428 -2.542 1.00 92.62 84 THR A N 1
ATOM 666 C CA . THR A 1 84 ? 9.745 -12.288 -2.340 1.00 92.62 84 THR A CA 1
ATOM 667 C C . THR A 1 84 ? 9.972 -13.198 -1.140 1.00 92.62 84 THR A C 1
ATOM 669 O O . THR A 1 84 ? 10.975 -13.916 -1.092 1.00 92.62 84 THR A O 1
ATOM 672 N N . THR A 1 85 ? 9.033 -13.216 -0.199 1.00 89.50 85 THR A N 1
ATOM 673 C CA . THR A 1 85 ? 8.987 -14.268 0.818 1.00 89.50 85 THR A CA 1
ATOM 674 C C . THR A 1 85 ? 8.365 -15.527 0.218 1.00 89.50 85 THR A C 1
ATOM 676 O O . THR A 1 85 ? 7.355 -15.472 -0.480 1.00 89.50 85 THR A O 1
ATOM 679 N N . SER A 1 86 ? 8.999 -16.675 0.456 1.00 85.12 86 SER A N 1
ATOM 680 C CA . SER A 1 86 ? 8.529 -17.970 -0.040 1.00 85.12 86 SER A CA 1
ATOM 681 C C . SER A 1 86 ? 8.733 -19.034 1.029 1.00 85.12 86 SER A C 1
ATOM 683 O O . SER A 1 86 ? 9.865 -19.426 1.309 1.00 85.12 86 SER A O 1
ATOM 685 N N . LEU A 1 87 ? 7.629 -19.498 1.616 1.00 78.56 87 LEU A N 1
ATOM 686 C CA . LEU A 1 87 ? 7.587 -20.735 2.402 1.00 78.56 87 LEU A CA 1
ATOM 687 C C . LEU A 1 87 ? 6.838 -21.798 1.589 1.00 78.56 87 LEU A C 1
ATOM 689 O O . LEU A 1 87 ? 7.388 -22.330 0.631 1.00 78.56 87 LEU A O 1
ATOM 693 N N . ALA A 1 88 ? 5.572 -22.068 1.918 1.00 83.31 88 ALA A N 1
ATOM 694 C CA . ALA A 1 88 ? 4.702 -22.927 1.109 1.00 83.31 88 ALA A CA 1
ATOM 695 C C . ALA A 1 88 ? 4.126 -22.202 -0.122 1.00 83.31 88 ALA A C 1
ATOM 697 O O . ALA A 1 88 ? 3.777 -22.839 -1.113 1.00 83.31 88 ALA A O 1
ATOM 698 N N . VAL A 1 89 ? 4.029 -20.871 -0.055 1.00 86.75 89 VAL A N 1
ATOM 699 C CA . VAL A 1 89 ? 3.476 -20.001 -1.097 1.00 86.75 89 VAL A CA 1
ATOM 700 C C . VAL A 1 89 ? 4.422 -18.821 -1.323 1.00 86.75 89 VAL A C 1
ATOM 702 O O . VAL A 1 89 ? 5.090 -18.378 -0.390 1.00 86.75 89 VAL A O 1
ATOM 705 N N . SER A 1 90 ? 4.504 -18.363 -2.574 1.00 90.81 90 SER A N 1
ATOM 706 C CA . SER A 1 90 ? 5.282 -17.193 -2.986 1.00 90.81 90 SER A CA 1
ATOM 707 C C . SER A 1 90 ? 4.472 -15.914 -2.788 1.00 90.81 90 SER A C 1
ATOM 709 O O . SER A 1 90 ? 3.391 -15.783 -3.363 1.00 90.81 90 SER A O 1
ATOM 711 N N . ASN A 1 91 ? 5.048 -14.957 -2.065 1.00 94.38 91 ASN A N 1
ATOM 712 C CA . ASN A 1 91 ? 4.416 -13.707 -1.656 1.00 94.38 91 ASN A CA 1
ATOM 713 C C . ASN A 1 91 ? 5.253 -12.501 -2.130 1.00 94.38 91 ASN A C 1
ATOM 715 O O . ASN A 1 91 ? 6.078 -11.982 -1.376 1.00 94.38 91 ASN A O 1
ATOM 719 N N . PRO A 1 92 ? 5.159 -12.091 -3.408 1.00 95.31 92 PRO A N 1
ATOM 720 C CA . PRO A 1 92 ? 6.049 -11.076 -3.958 1.00 95.31 92 PRO A CA 1
ATOM 721 C C . PRO A 1 92 ? 5.600 -9.637 -3.682 1.00 95.31 92 PRO A C 1
ATOM 723 O O . PRO A 1 92 ? 4.452 -9.344 -3.344 1.00 95.31 92 PRO A O 1
ATOM 726 N N . GLY A 1 93 ? 6.534 -8.721 -3.932 1.00 96.88 93 GLY A N 1
ATOM 727 C CA . GLY A 1 93 ? 6.248 -7.308 -4.130 1.00 96.88 93 GLY A CA 1
ATOM 728 C C . GLY A 1 93 ? 6.024 -6.494 -2.857 1.00 96.88 93 GLY A C 1
ATOM 729 O O . GLY A 1 93 ? 6.221 -6.956 -1.734 1.00 96.88 93 GLY A O 1
ATOM 730 N N . LEU A 1 94 ? 5.626 -5.235 -3.057 1.00 98.06 94 LEU A N 1
ATOM 731 C CA . LEU A 1 94 ? 5.522 -4.200 -2.016 1.00 98.06 94 LEU A CA 1
ATOM 732 C C . LEU A 1 94 ? 4.596 -4.544 -0.845 1.00 98.06 94 LEU A C 1
ATOM 734 O O . LEU A 1 94 ? 4.766 -3.986 0.237 1.00 98.06 94 LEU A O 1
ATOM 738 N N . MET A 1 95 ? 3.611 -5.408 -1.072 1.00 98.00 95 MET A N 1
ATOM 739 C CA . MET A 1 95 ? 2.662 -5.849 -0.051 1.00 98.00 95 MET A CA 1
ATOM 740 C C . MET A 1 95 ? 2.802 -7.346 0.250 1.00 98.00 95 MET A C 1
ATOM 742 O O . MET A 1 95 ? 1.892 -7.905 0.837 1.00 98.00 95 MET A O 1
ATOM 746 N N . GLN A 1 96 ? 3.883 -8.004 -0.203 1.00 96.62 96 GLN A N 1
ATOM 747 C CA . GLN A 1 96 ? 4.124 -9.445 -0.007 1.00 96.62 96 GLN A CA 1
ATOM 748 C C . GLN A 1 96 ? 2.859 -10.282 -0.260 1.00 96.62 96 GLN A C 1
ATOM 750 O O . GLN A 1 96 ? 2.400 -11.068 0.564 1.00 96.62 96 GLN A O 1
ATOM 755 N N . SER A 1 97 ? 2.226 -10.042 -1.405 1.00 95.88 97 SER A N 1
ATOM 756 C CA . SER A 1 97 ? 0.849 -10.473 -1.638 1.00 95.88 97 SER A CA 1
ATOM 757 C C . SER A 1 97 ? 0.775 -11.961 -1.946 1.00 95.88 97 SER A C 1
ATOM 759 O O . SER A 1 97 ? 1.533 -12.442 -2.784 1.00 95.88 97 SER A O 1
ATOM 761 N N . TYR A 1 98 ? -0.166 -12.676 -1.322 1.00 93.81 98 TYR A N 1
ATOM 762 C CA . TYR A 1 98 ? -0.394 -14.105 -1.559 1.00 93.81 98 TYR A CA 1
ATOM 763 C C . TYR A 1 98 ? -0.503 -14.417 -3.057 1.00 93.81 98 TYR A C 1
ATOM 765 O O . TYR A 1 98 ? -1.441 -13.970 -3.717 1.00 93.81 98 TYR A O 1
ATOM 773 N N . GLN A 1 99 ? 0.465 -15.170 -3.594 1.00 92.12 99 GLN A N 1
ATOM 774 C CA . GLN A 1 99 ? 0.559 -15.510 -5.023 1.00 92.12 99 GLN A CA 1
ATOM 775 C C . GLN A 1 99 ? 0.455 -14.299 -5.968 1.00 92.12 99 GLN A C 1
ATOM 777 O O . GLN A 1 99 ? -0.087 -14.405 -7.069 1.00 92.12 99 GLN A O 1
ATOM 782 N N . GLY A 1 100 ? 0.976 -13.146 -5.541 1.00 94.19 100 GLY A N 1
ATOM 783 C CA . GLY A 1 100 ? 1.023 -11.938 -6.357 1.00 94.19 100 GLY A CA 1
ATOM 784 C C . GLY A 1 100 ? 1.787 -12.134 -7.671 1.00 94.19 100 GLY A C 1
ATOM 785 O O . GLY A 1 100 ? 2.632 -13.020 -7.813 1.00 94.19 100 GLY A O 1
ATOM 786 N N . LEU A 1 101 ? 1.492 -11.273 -8.640 1.00 94.19 101 LEU A N 1
ATOM 787 C CA . LEU A 1 101 ? 2.098 -11.266 -9.970 1.00 94.19 101 LEU A CA 1
ATOM 788 C C . LEU A 1 101 ? 3.169 -10.175 -10.103 1.00 94.19 101 LEU A C 1
ATOM 790 O O . LEU A 1 101 ? 4.111 -10.328 -10.882 1.00 94.19 101 LEU A O 1
ATOM 794 N N . GLY A 1 102 ? 3.028 -9.072 -9.363 1.00 95.25 102 GLY A N 1
ATOM 795 C CA . GLY A 1 102 ? 3.944 -7.936 -9.415 1.00 95.25 102 GLY A CA 1
ATOM 796 C C . GLY A 1 102 ? 5.251 -8.175 -8.654 1.00 95.25 102 GLY A C 1
ATOM 797 O O . GLY A 1 102 ? 5.238 -8.566 -7.488 1.00 95.25 102 GLY A O 1
ATOM 798 N N . SER A 1 103 ? 6.392 -7.880 -9.283 1.00 95.88 103 SER A N 1
ATOM 799 C CA . SER A 1 103 ? 7.701 -7.840 -8.613 1.00 95.88 103 SER A CA 1
ATOM 800 C C . SER A 1 103 ? 8.737 -7.075 -9.437 1.00 95.88 103 SER A C 1
ATOM 802 O O . SER A 1 103 ? 8.757 -7.161 -10.664 1.00 95.88 103 SER A O 1
ATOM 804 N N . CYS A 1 104 ? 9.655 -6.387 -8.754 1.00 97.12 104 CYS A N 1
ATOM 805 C CA . CYS A 1 104 ? 10.880 -5.846 -9.352 1.00 97.12 104 CYS A CA 1
ATOM 806 C C . CYS A 1 104 ? 12.164 -6.440 -8.753 1.00 97.12 104 CYS A C 1
ATOM 808 O O . CYS A 1 104 ? 13.251 -6.063 -9.180 1.00 97.12 104 CYS A O 1
ATOM 810 N N . ALA A 1 105 ? 12.072 -7.374 -7.801 1.00 94.50 105 ALA A N 1
ATOM 811 C CA . ALA A 1 105 ? 13.238 -7.994 -7.159 1.00 94.50 105 ALA A CA 1
ATOM 812 C C . ALA A 1 105 ? 13.893 -9.109 -7.995 1.00 94.50 105 ALA A C 1
ATOM 814 O O . ALA A 1 105 ? 14.912 -9.664 -7.591 1.00 94.50 105 ALA A O 1
ATOM 815 N N . GLY A 1 106 ? 13.303 -9.437 -9.146 1.00 83.31 106 GLY A N 1
ATOM 816 C CA . GLY A 1 106 ? 13.587 -10.662 -9.883 1.00 83.31 106 GLY A CA 1
ATOM 817 C C . GLY A 1 106 ? 12.736 -11.832 -9.375 1.00 83.31 106 GLY A C 1
ATOM 818 O O . GLY A 1 106 ? 12.217 -11.828 -8.257 1.00 83.31 106 GLY A O 1
ATOM 819 N N . THR A 1 107 ? 12.543 -12.832 -10.226 1.00 75.94 107 THR A N 1
ATOM 820 C CA . THR A 1 107 ? 11.819 -14.079 -9.939 1.00 75.94 107 THR A CA 1
ATOM 821 C C . THR A 1 107 ? 12.658 -15.273 -10.380 1.00 75.94 107 THR A C 1
ATOM 823 O O . THR A 1 107 ? 13.641 -15.111 -11.097 1.00 75.94 107 THR A O 1
ATOM 826 N N . ALA A 1 108 ? 12.256 -16.497 -10.029 1.00 75.56 108 ALA A N 1
ATOM 827 C CA . ALA A 1 108 ? 12.926 -17.697 -10.541 1.00 75.56 108 ALA A CA 1
ATOM 828 C C . ALA A 1 108 ? 12.948 -17.757 -12.086 1.00 75.56 108 ALA A C 1
ATOM 830 O O . ALA A 1 108 ? 13.898 -18.272 -12.666 1.00 75.56 108 ALA A O 1
ATOM 831 N N . ALA A 1 109 ? 11.924 -17.202 -12.748 1.00 72.50 109 ALA A N 1
ATOM 832 C CA . ALA A 1 109 ? 11.832 -17.145 -14.208 1.00 72.50 109 ALA A CA 1
ATOM 833 C C . ALA A 1 109 ? 12.587 -15.952 -14.828 1.00 72.50 109 ALA A C 1
ATOM 835 O O . ALA A 1 109 ? 12.987 -16.014 -15.986 1.00 72.50 109 ALA A O 1
ATOM 836 N N . SER A 1 110 ? 12.782 -14.868 -14.073 1.00 78.94 110 SER A N 1
ATOM 837 C CA . SER A 1 110 ? 13.511 -13.669 -14.499 1.00 78.94 110 SER A CA 1
ATOM 838 C C . SER A 1 110 ? 14.368 -13.164 -13.336 1.00 78.94 110 SER A C 1
ATOM 840 O O . SER A 1 110 ? 13.929 -12.280 -12.600 1.00 78.94 110 SER A O 1
ATOM 842 N N . PRO A 1 111 ? 15.571 -13.726 -13.129 1.00 82.69 111 PRO A N 1
ATOM 843 C CA . PRO A 1 111 ? 16.320 -13.588 -11.876 1.00 82.69 111 PRO A CA 1
ATOM 844 C C . PRO A 1 111 ? 16.911 -12.197 -11.648 1.00 82.69 111 PRO A C 1
ATOM 846 O O . PRO A 1 111 ? 17.312 -11.883 -10.531 1.00 82.69 111 PRO A O 1
ATOM 849 N N . LEU A 1 112 ? 16.984 -11.364 -12.686 1.00 91.06 112 LEU A N 1
ATOM 850 C CA . LEU A 1 112 ? 17.523 -10.018 -12.560 1.00 91.06 112 LEU A CA 1
ATOM 851 C C . LEU A 1 112 ? 16.447 -9.047 -12.051 1.00 91.06 112 LEU A C 1
ATOM 853 O O . LEU A 1 112 ? 15.334 -9.043 -12.590 1.00 91.06 112 LEU A O 1
ATOM 857 N N . PRO A 1 113 ? 16.766 -8.205 -11.051 1.00 94.31 113 PRO A N 1
ATOM 858 C CA . PRO A 1 113 ? 15.864 -7.155 -10.611 1.00 94.31 113 PRO A CA 1
ATOM 859 C C . PRO A 1 113 ? 15.656 -6.124 -11.722 1.00 94.31 113 PRO A C 1
ATOM 861 O O . PRO A 1 113 ? 16.555 -5.835 -12.515 1.00 94.31 113 PRO A O 1
ATOM 864 N N . LEU A 1 114 ? 14.465 -5.534 -11.755 1.00 95.25 114 LEU A N 1
ATOM 865 C CA . LEU A 1 114 ? 14.145 -4.462 -12.691 1.00 95.25 114 LEU A CA 1
ATOM 866 C C . LEU A 1 114 ? 14.723 -3.150 -12.161 1.00 95.25 114 LEU A C 1
ATOM 868 O O . LEU A 1 114 ? 14.488 -2.783 -11.007 1.00 95.25 114 LEU A O 1
ATOM 872 N N . ASN A 1 115 ? 15.488 -2.449 -12.997 1.00 95.12 115 ASN A N 1
ATOM 873 C CA . ASN A 1 115 ? 16.044 -1.146 -12.658 1.00 95.12 115 ASN A CA 1
ATOM 874 C C . ASN A 1 115 ? 16.044 -0.195 -13.876 1.00 95.12 115 ASN A C 1
ATOM 876 O O . ASN A 1 115 ? 16.827 -0.426 -14.799 1.00 95.12 115 ASN A O 1
ATOM 880 N N . PRO A 1 116 ? 15.195 0.853 -13.903 1.00 96.44 116 PRO A N 1
ATOM 881 C CA . PRO A 1 116 ? 14.180 1.181 -12.897 1.00 96.44 116 PRO A CA 1
ATOM 882 C C . PRO A 1 116 ? 13.041 0.146 -12.844 1.00 96.44 116 PRO A C 1
ATOM 884 O O . PRO A 1 116 ? 12.758 -0.551 -13.818 1.00 96.44 116 PRO A O 1
ATOM 887 N N . CYS A 1 117 ? 12.379 0.053 -11.696 1.00 98.00 117 CYS A N 1
ATOM 888 C CA . CYS A 1 117 ? 11.138 -0.674 -11.492 1.00 98.00 117 CYS A CA 1
ATOM 889 C C . CYS A 1 117 ? 10.000 0.080 -12.199 1.00 98.00 117 CYS A C 1
ATOM 891 O O . CYS A 1 117 ? 9.686 1.210 -11.823 1.00 98.00 117 CYS A O 1
ATOM 893 N N . PRO A 1 118 ? 9.387 -0.498 -13.243 1.00 97.88 118 PRO A N 1
ATOM 894 C CA . PRO A 1 118 ? 8.407 0.217 -14.048 1.00 97.88 118 PRO A CA 1
ATOM 895 C C . PRO A 1 118 ? 7.090 0.421 -13.289 1.00 97.88 118 PRO A C 1
ATOM 897 O O . PRO A 1 118 ? 6.653 -0.445 -12.526 1.00 97.88 118 PRO A O 1
ATOM 900 N N . TYR A 1 119 ? 6.391 1.521 -13.586 1.00 98.62 119 TYR A N 1
ATOM 901 C CA . TYR A 1 119 ? 5.109 1.866 -12.958 1.00 98.62 119 TYR A CA 1
ATOM 902 C C . TYR A 1 119 ? 4.088 0.729 -13.012 1.00 98.62 119 TYR A C 1
ATOM 904 O O . TYR A 1 119 ? 3.355 0.523 -12.051 1.00 98.62 119 TYR A O 1
ATOM 912 N N . THR A 1 120 ? 4.041 -0.026 -14.112 1.00 98.38 120 THR A N 1
ATOM 913 C CA . THR A 1 120 ? 3.123 -1.162 -14.263 1.00 98.38 120 THR A CA 1
ATOM 914 C C . THR A 1 120 ? 3.370 -2.241 -13.214 1.00 98.38 120 THR A C 1
ATOM 916 O O . THR A 1 120 ? 2.410 -2.762 -12.656 1.00 98.38 120 THR A O 1
ATOM 919 N N . GLN A 1 121 ? 4.630 -2.522 -12.875 1.00 98.12 121 GLN A N 1
ATOM 920 C CA . GLN A 1 121 ? 4.976 -3.464 -11.811 1.00 98.12 121 GLN A CA 1
ATOM 921 C C . GLN A 1 121 ? 4.651 -2.886 -10.435 1.00 98.12 121 GLN A C 1
ATOM 923 O O . GLN A 1 121 ? 4.063 -3.576 -9.609 1.00 98.12 121 GLN A O 1
ATOM 928 N N . ILE A 1 122 ? 4.943 -1.603 -10.196 1.00 98.81 122 ILE A N 1
ATOM 929 C CA . ILE A 1 122 ? 4.586 -0.930 -8.936 1.00 98.81 122 ILE A CA 1
ATOM 930 C C . ILE A 1 122 ? 3.070 -0.943 -8.717 1.00 98.81 122 ILE A C 1
ATOM 932 O O . ILE A 1 122 ? 2.600 -1.284 -7.634 1.00 98.81 122 ILE A O 1
ATOM 936 N N . GLN A 1 123 ? 2.292 -0.620 -9.748 1.00 98.81 123 GLN A N 1
ATOM 937 C CA . GLN A 1 123 ? 0.838 -0.671 -9.691 1.00 98.81 123 GLN A CA 1
ATOM 938 C C . GLN A 1 123 ? 0.334 -2.099 -9.472 1.00 98.81 123 GLN A C 1
ATOM 940 O O . GLN A 1 123 ? -0.559 -2.277 -8.646 1.00 98.81 123 GLN A O 1
ATOM 945 N N . GLN A 1 124 ? 0.908 -3.096 -10.155 1.00 98.62 124 GLN A N 1
ATOM 946 C CA . GLN A 1 124 ? 0.534 -4.498 -9.972 1.00 98.62 124 GLN A CA 1
ATOM 947 C C . GLN A 1 124 ? 0.789 -4.961 -8.533 1.00 98.62 124 GLN A C 1
ATOM 949 O O . GLN A 1 124 ? -0.108 -5.520 -7.918 1.00 98.62 124 GLN A O 1
ATOM 954 N N . MET A 1 125 ? 1.952 -4.638 -7.957 1.00 98.62 125 MET A N 1
ATOM 955 C CA . MET A 1 125 ? 2.287 -4.979 -6.568 1.00 98.62 125 MET A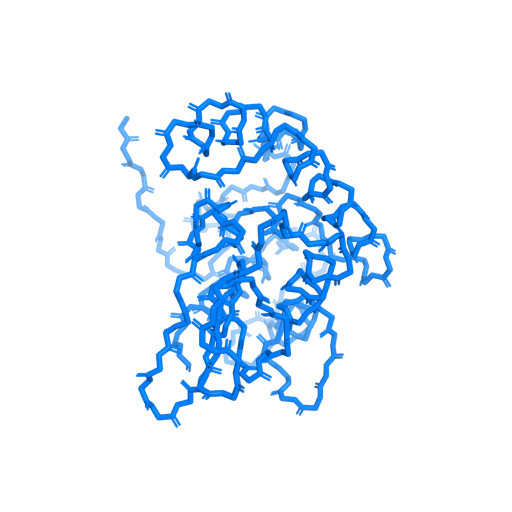 CA 1
ATOM 956 C C . MET A 1 125 ? 1.283 -4.409 -5.555 1.00 98.62 125 MET A C 1
ATOM 958 O O . MET A 1 125 ? 0.937 -5.079 -4.587 1.00 98.62 125 MET A O 1
ATOM 962 N N . ILE A 1 126 ? 0.799 -3.180 -5.769 1.00 98.88 126 ILE A N 1
ATOM 963 C CA . ILE A 1 126 ? -0.234 -2.583 -4.908 1.00 98.88 126 ILE A CA 1
ATOM 964 C C . ILE A 1 126 ? -1.612 -3.201 -5.179 1.00 98.88 126 ILE A C 1
ATOM 966 O O . ILE A 1 126 ? -2.400 -3.401 -4.253 1.00 98.88 126 ILE A O 1
ATOM 970 N N . HIS A 1 127 ? -1.918 -3.494 -6.442 1.00 98.75 127 HIS A N 1
ATOM 971 C CA . HIS A 1 127 ? -3.177 -4.110 -6.842 1.00 98.75 127 HIS A CA 1
ATOM 972 C C . HIS A 1 127 ? -3.330 -5.514 -6.249 1.00 98.75 127 HIS A C 1
ATOM 974 O O . HIS A 1 127 ? -4.367 -5.792 -5.655 1.00 98.75 127 HIS A O 1
ATOM 980 N N . ASP A 1 128 ? -2.303 -6.358 -6.347 1.00 98.12 128 ASP A N 1
ATOM 981 C CA . ASP A 1 128 ? -2.315 -7.746 -5.867 1.00 98.12 128 ASP A CA 1
ATOM 982 C C . ASP A 1 128 ? -2.644 -7.847 -4.377 1.00 98.12 128 ASP A C 1
ATOM 984 O O . ASP A 1 128 ? -3.415 -8.712 -3.964 1.00 98.12 128 ASP A O 1
ATOM 988 N N . GLY A 1 129 ? -2.108 -6.928 -3.573 1.00 98.00 129 GLY A N 1
ATOM 989 C CA . GLY A 1 129 ? -2.380 -6.891 -2.142 1.00 98.00 129 GLY A CA 1
ATOM 990 C C . GLY A 1 129 ? -3.718 -6.256 -1.779 1.00 98.00 129 GLY A C 1
ATOM 991 O O . GLY A 1 129 ? -4.216 -6.487 -0.679 1.00 98.00 129 GLY A O 1
ATOM 992 N N . THR A 1 130 ? -4.319 -5.469 -2.674 1.00 98.50 130 THR A N 1
ATOM 993 C CA . THR A 1 130 ? -5.474 -4.624 -2.337 1.00 98.50 130 THR A CA 1
ATOM 994 C C . THR A 1 130 ? -6.783 -5.091 -2.961 1.00 98.50 130 THR A C 1
ATOM 996 O O . THR A 1 130 ? -7.789 -5.113 -2.261 1.00 98.50 130 THR A O 1
ATOM 999 N N . ALA A 1 131 ? -6.802 -5.395 -4.256 1.00 98.12 131 ALA A N 1
ATOM 1000 C CA . ALA A 1 131 ? -8.026 -5.650 -5.009 1.00 98.12 131 ALA A CA 1
ATOM 1001 C C . ALA A 1 131 ? -8.527 -7.086 -4.828 1.00 98.12 131 ALA A C 1
ATOM 1003 O O . ALA A 1 131 ? -7.722 -8.017 -4.788 1.00 98.12 131 ALA A O 1
ATOM 1004 N N . SER A 1 132 ? -9.853 -7.242 -4.783 1.00 95.69 132 SER A N 1
ATOM 1005 C CA . SER A 1 132 ? -10.529 -8.534 -4.657 1.00 95.69 132 SER A CA 1
ATOM 1006 C C . SER A 1 132 ? -10.100 -9.512 -5.750 1.00 95.69 132 SER A C 1
ATOM 1008 O O . SER A 1 132 ? -9.947 -9.147 -6.920 1.00 95.69 132 SER A O 1
ATOM 1010 N N . ASN A 1 133 ? -9.899 -10.770 -5.363 1.00 92.88 133 ASN A N 1
ATOM 1011 C CA . ASN A 1 133 ? -9.527 -11.857 -6.258 1.00 92.88 133 ASN A CA 1
ATOM 1012 C C . ASN A 1 133 ? -9.997 -13.206 -5.687 1.00 92.88 133 ASN A C 1
ATOM 1014 O O . ASN A 1 133 ? -10.524 -13.289 -4.580 1.00 92.88 133 ASN A O 1
ATOM 1018 N N . ALA A 1 134 ? -9.790 -14.287 -6.439 1.00 92.56 134 ALA A N 1
ATOM 1019 C CA . ALA A 1 134 ? -10.262 -15.616 -6.051 1.00 92.56 134 ALA A CA 1
ATOM 1020 C C . ALA A 1 134 ? -9.651 -16.155 -4.740 1.00 92.56 134 ALA A C 1
ATOM 1022 O O . ALA A 1 134 ? -10.257 -17.019 -4.110 1.00 92.56 134 ALA A O 1
ATOM 1023 N N . ALA A 1 135 ? -8.479 -15.664 -4.316 1.00 90.56 135 ALA A N 1
ATOM 1024 C CA . ALA A 1 135 ? -7.846 -16.097 -3.070 1.00 90.56 135 ALA A CA 1
ATOM 1025 C C . ALA A 1 135 ? -8.541 -15.502 -1.836 1.00 90.56 135 ALA A C 1
ATOM 1027 O O . ALA A 1 135 ? -8.555 -16.121 -0.773 1.00 90.56 135 ALA A O 1
ATOM 1028 N N . GLY A 1 136 ? -9.149 -14.316 -1.961 1.00 91.62 136 GLY A N 1
ATOM 1029 C CA . GLY A 1 136 ? -9.963 -13.759 -0.887 1.00 91.62 136 GLY A CA 1
ATOM 1030 C C . GLY A 1 136 ? -9.194 -13.169 0.299 1.00 91.62 136 GLY A C 1
ATOM 1031 O O . GLY A 1 136 ? -9.788 -12.904 1.342 1.00 91.62 136 GLY A O 1
ATOM 1032 N N . VAL A 1 137 ? -7.877 -13.017 0.173 1.00 92.56 137 VAL A N 1
ATOM 1033 C CA . VAL A 1 137 ? -6.971 -12.590 1.258 1.00 92.56 137 VAL A CA 1
ATOM 1034 C C . VAL A 1 137 ? -6.390 -11.185 1.051 1.00 92.56 137 VAL A C 1
ATOM 1036 O O . VAL A 1 137 ? -5.570 -10.726 1.837 1.00 92.56 137 VAL A O 1
ATOM 1039 N N . ASN A 1 138 ? -6.813 -10.474 0.005 1.00 95.38 138 ASN A N 1
ATOM 1040 C CA . ASN A 1 138 ? -6.446 -9.073 -0.230 1.00 95.38 138 ASN A CA 1
ATOM 1041 C C . ASN A 1 138 ? -7.237 -8.115 0.681 1.00 95.38 138 ASN A C 1
ATOM 1043 O O . ASN A 1 138 ? -8.252 -8.478 1.279 1.00 95.38 138 ASN A O 1
ATOM 1047 N N . LEU A 1 139 ? -6.789 -6.858 0.771 1.00 96.44 139 LEU A N 1
ATOM 1048 C CA . LEU A 1 139 ? -7.398 -5.879 1.677 1.00 96.44 139 LEU A CA 1
ATOM 1049 C C . LEU A 1 139 ? -8.890 -5.642 1.407 1.00 96.44 139 LEU A C 1
ATOM 1051 O O . LEU A 1 139 ? -9.644 -5.483 2.364 1.00 96.44 139 LEU A O 1
ATOM 1055 N N . GLN A 1 140 ? -9.330 -5.603 0.146 1.00 95.06 140 GLN A N 1
ATOM 1056 C CA . GLN A 1 140 ? -10.736 -5.372 -0.186 1.00 95.06 140 GLN A CA 1
ATOM 1057 C C . GLN A 1 140 ? -11.626 -6.504 0.345 1.00 95.06 140 GLN A C 1
ATOM 1059 O O . GLN A 1 140 ? -12.639 -6.220 0.984 1.00 95.06 140 GLN A O 1
ATOM 1064 N N . ASP A 1 141 ? -11.216 -7.761 0.164 1.00 93.62 141 ASP A N 1
ATOM 1065 C CA . ASP A 1 141 ? -11.950 -8.923 0.670 1.00 93.62 141 ASP A CA 1
ATOM 1066 C C . ASP A 1 141 ? -11.934 -8.984 2.202 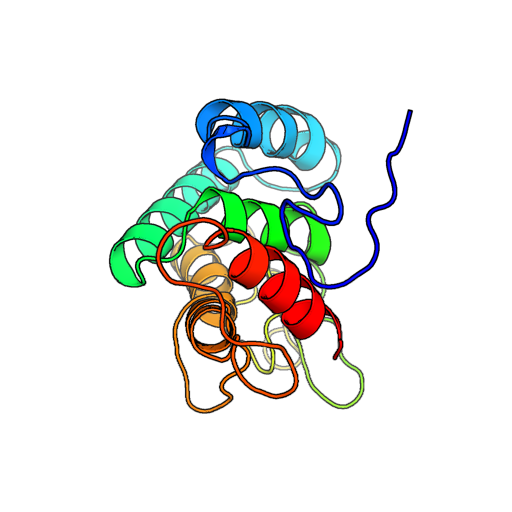1.00 93.62 141 ASP A C 1
ATOM 1068 O O . ASP A 1 141 ? -12.980 -9.152 2.835 1.00 93.62 141 ASP A O 1
ATOM 1072 N N . LEU A 1 142 ? -10.773 -8.770 2.828 1.00 92.38 142 LEU A N 1
ATOM 1073 C CA . LEU A 1 142 ? -10.640 -8.801 4.289 1.00 92.38 142 LEU A CA 1
ATOM 1074 C C . LEU A 1 142 ? -11.443 -7.691 4.980 1.00 92.38 142 LEU A C 1
ATOM 1076 O O . LEU A 1 142 ? -11.999 -7.900 6.059 1.00 92.38 142 LEU A O 1
ATOM 1080 N N . LEU A 1 143 ? -11.561 -6.519 4.349 1.00 90.75 143 LEU A N 1
ATOM 1081 C CA . LEU A 1 143 ? -12.400 -5.432 4.852 1.00 90.75 143 LEU A CA 1
ATOM 1082 C C . LEU A 1 143 ? -13.896 -5.743 4.765 1.00 90.75 143 LEU A C 1
ATOM 1084 O O . LEU A 1 143 ? -14.663 -5.080 5.459 1.00 90.75 143 LEU A O 1
ATOM 1088 N N . VAL A 1 144 ? -14.321 -6.732 3.973 1.00 85.75 144 VAL A N 1
ATOM 1089 C CA . VAL A 1 144 ? -15.716 -7.204 3.889 1.00 85.75 144 VAL A CA 1
ATOM 1090 C C . VAL A 1 144 ? -15.952 -8.435 4.775 1.00 85.75 144 VAL A C 1
ATOM 1092 O O . VAL A 1 144 ? -17.024 -8.558 5.358 1.00 85.75 144 VAL A O 1
ATOM 1095 N N . ARG A 1 145 ? -14.940 -9.286 4.982 1.00 77.69 145 ARG A N 1
ATOM 1096 C CA . ARG A 1 145 ? -14.996 -10.512 5.812 1.00 77.69 145 ARG A CA 1
ATOM 1097 C C . ARG A 1 145 ? -14.970 -10.293 7.330 1.00 77.69 145 ARG A C 1
ATOM 1099 O O . ARG A 1 145 ? -14.865 -11.252 8.086 1.00 77.69 145 ARG A O 1
ATOM 1106 N N . HIS A 1 146 ? -15.088 -9.056 7.807 1.00 63.53 146 HIS A N 1
ATOM 1107 C CA . HIS A 1 146 ? -14.959 -8.640 9.217 1.00 63.53 146 HIS A CA 1
ATOM 1108 C C . HIS A 1 146 ? -15.996 -9.247 10.198 1.00 63.53 146 HIS A C 1
ATOM 1110 O O . HIS A 1 146 ? -16.076 -8.806 11.349 1.00 63.53 146 HIS A O 1
ATOM 1116 N N . THR A 1 147 ? -16.766 -10.242 9.751 1.00 54.09 147 THR A N 1
ATOM 1117 C CA . THR A 1 147 ? -17.921 -10.872 10.396 1.00 54.09 147 THR A CA 1
ATOM 1118 C C . THR A 1 147 ? -17.698 -12.332 10.814 1.00 54.09 147 THR A C 1
ATOM 1120 O O . THR A 1 147 ? -18.485 -12.843 11.607 1.00 54.09 147 THR A O 1
ATOM 1123 N N . GLU A 1 148 ? -16.649 -13.025 10.355 1.00 53.34 148 GLU A N 1
ATOM 1124 C CA . GLU A 1 148 ? -16.427 -14.425 10.755 1.00 53.34 148 GLU A CA 1
ATOM 1125 C C . GLU A 1 148 ? -15.725 -14.507 12.124 1.00 53.34 148 GLU A C 1
ATOM 1127 O O . GLU A 1 148 ? -14.555 -14.159 12.277 1.00 53.34 148 GLU A O 1
ATOM 1132 N N . GLY A 1 149 ? -16.464 -14.937 13.154 1.00 53.75 149 GLY A N 1
ATOM 1133 C CA . GLY A 1 149 ? -15.944 -15.184 14.509 1.00 53.75 149 GLY A CA 1
ATOM 1134 C C . GLY A 1 149 ? -15.861 -13.964 15.438 1.00 53.75 149 GLY A C 1
ATOM 1135 O O . GLY A 1 149 ? -15.550 -14.126 16.617 1.00 53.75 149 GLY A O 1
ATOM 1136 N N . TYR A 1 150 ? -16.185 -12.762 14.955 1.00 53.19 150 TYR A N 1
ATOM 1137 C CA . TYR A 1 150 ? -16.257 -11.540 15.762 1.00 53.19 150 TYR A CA 1
ATOM 1138 C C . TYR A 1 150 ? -17.679 -10.977 15.777 1.00 53.19 150 TYR A C 1
ATOM 1140 O O . TYR A 1 150 ? -18.410 -11.116 14.799 1.00 53.19 150 TYR A O 1
ATOM 1148 N N . GLN A 1 151 ? -18.069 -10.326 16.881 1.00 54.75 151 GLN A N 1
ATOM 1149 C CA . GLN A 1 151 ? -19.368 -9.655 16.962 1.00 54.75 151 GLN A CA 1
ATOM 1150 C C . GLN A 1 151 ? -19.523 -8.673 15.785 1.00 54.75 151 GLN A C 1
ATOM 1152 O O . GLN A 1 151 ? -18.540 -7.992 15.440 1.00 54.75 151 GLN A O 1
ATOM 1157 N N . PRO A 1 152 ? -20.719 -8.613 15.162 1.00 54.91 152 PRO A N 1
ATOM 1158 C CA . PRO A 1 152 ? -21.020 -7.636 14.130 1.00 54.91 152 PRO A CA 1
ATOM 1159 C C . PRO A 1 152 ? -20.627 -6.246 14.615 1.00 54.91 152 PRO A C 1
ATOM 1161 O O . PRO A 1 152 ? -20.897 -5.872 15.754 1.00 54.91 152 PRO A O 1
ATOM 1164 N N . ILE A 1 153 ? -19.950 -5.495 13.755 1.00 56.72 153 ILE A N 1
ATOM 1165 C CA . ILE A 1 153 ? -19.675 -4.093 14.032 1.00 56.72 153 ILE A CA 1
ATOM 1166 C C . ILE A 1 153 ? -21.022 -3.375 13.949 1.00 56.72 153 ILE A C 1
ATOM 1168 O O . ILE A 1 153 ? -21.614 -3.331 12.870 1.00 56.72 153 ILE A O 1
ATOM 1172 N N . ASP A 1 154 ? -21.514 -2.826 15.063 1.00 52.12 154 ASP A N 1
ATOM 1173 C CA . ASP A 1 154 ? -22.681 -1.947 15.027 1.00 52.12 154 ASP A CA 1
ATOM 1174 C C . ASP A 1 154 ? -22.390 -0.808 14.044 1.00 52.12 154 ASP A C 1
ATOM 1176 O O . ASP A 1 154 ? -21.407 -0.070 14.189 1.00 52.12 154 ASP A O 1
ATOM 1180 N N . ALA A 1 155 ? -23.248 -0.680 13.030 1.00 47.56 155 ALA A N 1
ATOM 1181 C CA . ALA A 1 155 ? -23.073 0.174 11.852 1.00 47.56 155 ALA A CA 1
ATOM 1182 C C . ALA A 1 155 ? -23.048 1.696 12.141 1.00 47.56 155 ALA A C 1
ATOM 1184 O O . ALA A 1 155 ? -23.255 2.501 11.240 1.00 47.56 155 ALA A O 1
ATOM 1185 N N . GLY A 1 156 ? -22.803 2.117 13.385 1.00 47.62 156 GLY A N 1
ATOM 1186 C CA . GLY A 1 156 ? -22.825 3.517 13.809 1.00 47.62 156 GLY A CA 1
ATOM 1187 C C . GLY A 1 156 ? -21.611 4.000 14.603 1.00 47.62 156 GLY A C 1
ATOM 1188 O O . GLY A 1 156 ? -21.423 5.211 14.693 1.00 47.62 156 GLY A O 1
ATOM 1189 N N . THR A 1 157 ? -20.779 3.123 15.181 1.00 51.41 157 THR A N 1
ATOM 1190 C CA . THR A 1 157 ? -19.740 3.572 16.139 1.00 51.41 157 THR A CA 1
ATOM 1191 C C . THR A 1 157 ? -18.378 2.888 16.019 1.00 51.41 157 THR A C 1
ATOM 1193 O O . THR A 1 157 ? -17.407 3.442 16.533 1.00 51.41 157 THR A O 1
ATOM 1196 N N . ASP A 1 158 ? -18.250 1.763 15.303 1.00 63.53 158 ASP A N 1
ATOM 1197 C CA . ASP A 1 158 ? -16.995 0.990 15.284 1.00 63.53 158 ASP A CA 1
ATOM 1198 C C . ASP A 1 158 ? -16.540 0.516 13.888 1.00 63.53 158 ASP A C 1
ATOM 1200 O O . ASP A 1 158 ? -15.844 -0.485 13.725 1.00 63.53 158 ASP A O 1
ATOM 1204 N N . GLU A 1 159 ? -16.850 1.280 12.833 1.00 72.19 159 GLU A N 1
ATOM 1205 C CA . GLU A 1 159 ? -16.380 0.981 11.465 1.00 72.19 159 GLU A CA 1
ATOM 1206 C C . GLU A 1 159 ? -14.848 0.905 11.325 1.00 72.19 159 GLU A C 1
ATOM 1208 O O . GLU A 1 159 ? -14.340 0.480 10.286 1.00 72.19 159 GLU A O 1
ATOM 1213 N N . THR A 1 160 ? -14.093 1.343 12.336 1.00 86.44 160 THR A N 1
ATOM 1214 C CA . THR A 1 160 ? -12.628 1.312 12.308 1.00 86.44 160 THR A CA 1
ATOM 1215 C C . THR A 1 160 ? -12.084 -0.086 12.627 1.00 86.44 160 THR A C 1
ATOM 1217 O O . THR A 1 160 ? -11.066 -0.471 12.048 1.00 86.44 160 THR A O 1
ATOM 1220 N N . ALA A 1 161 ? -12.780 -0.886 13.449 1.00 87.19 161 ALA A N 1
ATOM 1221 C CA . ALA A 1 161 ? -12.328 -2.219 13.855 1.00 87.19 161 ALA A CA 1
ATOM 1222 C C . ALA A 1 161 ? -12.051 -3.155 12.667 1.00 87.19 161 ALA A C 1
ATOM 1224 O O . ALA A 1 161 ? -11.092 -3.929 12.708 1.00 87.19 161 ALA A O 1
ATOM 1225 N N . LYS A 1 162 ? -12.812 -3.036 11.566 1.00 88.00 162 LYS A N 1
ATOM 1226 C CA . LYS A 1 162 ? -12.593 -3.842 10.350 1.00 88.00 162 LYS A CA 1
ATOM 1227 C C . LYS A 1 162 ? -11.187 -3.681 9.772 1.00 88.00 162 LYS A C 1
ATOM 1229 O O . LYS A 1 162 ? -10.630 -4.657 9.290 1.00 88.00 162 LYS A 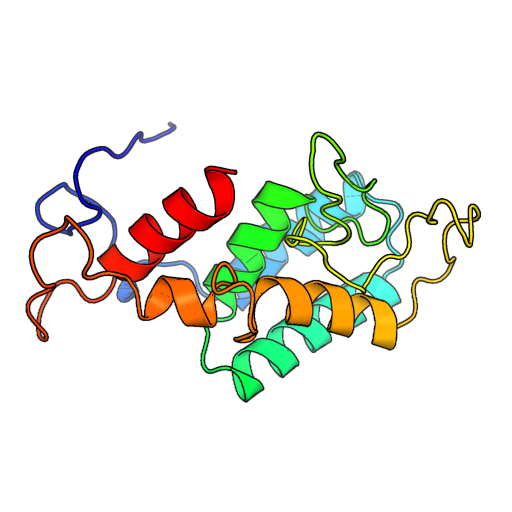O 1
ATOM 1234 N N . PHE A 1 163 ? -10.583 -2.494 9.866 1.00 92.56 163 PHE A N 1
ATOM 1235 C CA . PHE A 1 163 ? -9.223 -2.259 9.373 1.00 92.56 163 PHE A CA 1
ATOM 1236 C C . PHE A 1 163 ? -8.174 -2.951 10.248 1.00 92.56 163 PHE A C 1
ATOM 1238 O O . PHE A 1 163 ? -7.233 -3.540 9.726 1.00 92.56 163 PHE A O 1
ATOM 1245 N N . TYR A 1 164 ? -8.348 -2.933 11.572 1.00 91.50 164 TYR A N 1
ATOM 1246 C CA . TYR A 1 164 ? -7.428 -3.605 12.495 1.00 91.50 164 TYR A CA 1
ATOM 1247 C C . TYR A 1 164 ? -7.532 -5.130 12.397 1.00 91.50 164 TYR A C 1
ATOM 1249 O O . TYR A 1 164 ? -6.512 -5.820 12.381 1.00 91.50 164 TYR A O 1
ATOM 1257 N N . ARG A 1 165 ? -8.756 -5.656 12.262 1.00 89.12 165 ARG A N 1
ATOM 1258 C CA . ARG A 1 165 ? -8.999 -7.084 12.014 1.00 89.12 165 ARG A CA 1
ATOM 1259 C C . ARG A 1 165 ? -8.423 -7.512 10.663 1.00 89.12 165 ARG A C 1
ATOM 1261 O O . ARG A 1 165 ? -7.676 -8.484 10.615 1.00 89.12 165 ARG A O 1
ATOM 1268 N N . ALA A 1 166 ? -8.677 -6.743 9.601 1.00 91.88 166 ALA A N 1
ATOM 1269 C CA . ALA A 1 166 ? -8.120 -7.004 8.275 1.00 91.88 166 ALA A CA 1
ATOM 1270 C C . ALA A 1 166 ? -6.584 -6.987 8.282 1.00 91.88 166 ALA A C 1
ATOM 1272 O O . ALA A 1 166 ? -5.979 -7.895 7.729 1.00 91.88 166 ALA A O 1
ATOM 1273 N N . ALA A 1 167 ? -5.939 -6.031 8.965 1.00 92.94 167 ALA A N 1
ATOM 1274 C CA . ALA A 1 167 ? -4.480 -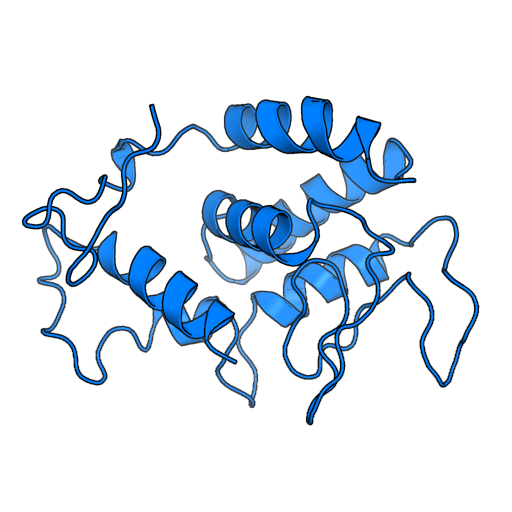6.030 9.122 1.00 92.94 167 ALA A CA 1
ATOM 1275 C C . ALA A 1 167 ? -3.968 -7.312 9.786 1.00 92.94 167 ALA A C 1
ATOM 1277 O O . ALA A 1 167 ? -2.981 -7.892 9.335 1.00 92.94 167 ALA A O 1
ATOM 1278 N N . ARG A 1 168 ? -4.643 -7.770 10.849 1.00 90.62 168 ARG A N 1
ATOM 1279 C CA . ARG A 1 168 ? -4.255 -8.993 11.556 1.00 90.62 168 ARG A CA 1
ATOM 1280 C C . ARG A 1 168 ? -4.384 -10.239 10.680 1.00 90.62 168 ARG A C 1
ATOM 1282 O O . ARG A 1 168 ? -3.517 -11.104 10.794 1.00 90.62 168 ARG A O 1
ATOM 1289 N N . MET A 1 169 ? -5.443 -10.315 9.869 1.00 90.62 169 MET A N 1
ATOM 1290 C CA . MET A 1 169 ? -5.700 -11.408 8.924 1.00 90.62 169 MET A CA 1
ATOM 1291 C C . MET A 1 169 ? -4.722 -11.386 7.744 1.00 90.62 169 MET A C 1
ATOM 1293 O O . MET A 1 169 ? -4.212 -12.429 7.363 1.00 90.62 169 MET A O 1
ATOM 1297 N N . TYR A 1 170 ? -4.401 -10.206 7.208 1.00 92.75 170 TYR A N 1
ATOM 1298 C CA . TYR A 1 170 ? -3.426 -10.069 6.120 1.00 92.75 170 TYR A CA 1
ATOM 1299 C C . TYR A 1 170 ? -2.043 -10.593 6.538 1.00 92.75 170 TYR A C 1
ATOM 1301 O O . TYR A 1 170 ? -1.393 -11.313 5.795 1.00 92.75 170 TYR A O 1
ATOM 1309 N N . ASN A 1 171 ? -1.638 -10.300 7.779 1.00 85.31 171 ASN A N 1
ATOM 1310 C CA . ASN A 1 171 ? -0.339 -10.682 8.339 1.00 85.31 171 ASN A CA 1
ATOM 1311 C C . ASN A 1 171 ? -0.322 -12.068 9.024 1.00 85.31 171 ASN A C 1
ATOM 1313 O O . ASN A 1 171 ? 0.671 -12.418 9.664 1.00 85.31 171 ASN A O 1
ATOM 1317 N N . SER A 1 172 ? -1.419 -12.842 9.016 1.00 78.50 172 SER A N 1
ATOM 1318 C CA . SER A 1 172 ? -1.462 -14.136 9.725 1.00 78.50 172 SER A CA 1
ATOM 1319 C C . SER A 1 172 ? -0.906 -15.327 8.945 1.00 78.50 172 SER A C 1
ATOM 1321 O O . SER A 1 172 ? -0.738 -16.377 9.566 1.00 78.50 172 SER A O 1
ATOM 1323 N N . GLY A 1 173 ? -0.570 -15.150 7.665 1.00 55.72 173 GLY A N 1
ATOM 1324 C CA . GLY A 1 173 ? -0.121 -16.226 6.777 1.00 55.72 173 GLY A CA 1
ATOM 1325 C C . GLY A 1 173 ? -1.259 -16.788 5.948 1.00 55.72 173 GLY A C 1
ATOM 1326 O O . GLY A 1 173 ? -2.160 -17.412 6.549 1.00 55.72 173 GLY A O 1
#

Foldseek 3Di:
DDDDFDDQQFVVSVHDDPVPDDDPVVLLCVQCVPPVVVPAPADPVNSVLLVVLLVVLCVVLVPDSSLLVVLLCVQASSHQQRDWDDDPFTQEGSNSAGNFDAHQVADPVGNHGDVVRDSVSSNSRSNRQAHDDPVQLHLSSQLVVSPPPDDDDPPPGGSRSSSVSSVCSNPVD

Sequence (173 aa):
TYRKYVGDGSLAQGWPAKSTWIPFADMWRQNIETLTRKICDNSEDENSQLLRAIKTVSNSTGVDKRFILAVVMEESRGCVRVHTTSLAVSNPGLMQSYQGLGSCAGTAASPLPLNPCPYTQIQQMIHDGTASNAAGVNLQDLLVRHTEGYQPIDAGTDETAKFYRAARMYNSG

Secondary structure (DSSP, 8-state):
------SSS-GGGTPPPGGGSPPHHHHHHHHIIIIIHHHS---HHHHHHHHHHHHHHHHHH---HHHHHHHHHHHHTT-TTPPPEESSSEE-TTTT-TT----SS--SSS-SPPSS--HHHHHHHHHHHHS--TT--SHHHHHH-TTSSS----TTT-TTHHHHHHHHHHTT-

Radius of gyration: 16.27 Å; chains: 1; bounding box: 41×36×39 Å